Protein AF-A0A966TX36-F1 (afdb_monomer_lite)

pLDDT: mean 92.01, std 6.76, range [58.72, 98.0]

Sequence (45 aa):
MDSITPVIGLIGGSGLYDIDGLEDREWRHVSTPWGEPSDQLLFGR

Radius of gyration: 12.96 Å; chains: 1; bounding box: 26×20×34 Å

Foldseek 3Di:
DDDDDDDDDDDDDPPPPDDPPFAPWDFAFDDDPVGGDPGTDIDGD

Secondary structure (DSSP, 8-state):
-PPPPP-------TT----TT--S-EEE----TT---SSPEEE--

Structure (mmCIF, N/CA/C/O backbone):
data_AF-A0A966TX36-F1
#
_entry.id   AF-A0A966TX36-F1
#
loop_
_atom_site.group_PDB
_atom_site.id
_atom_site.type_symbol
_atom_site.label_atom_id
_atom_site.label_alt_id
_atom_site.label_comp_id
_atom_site.label_asym_id
_atom_site.label_entity_id
_atom_site.label_seq_id
_atom_site.pdbx_PDB_ins_code
_atom_site.Cartn_x
_atom_site.Cartn_y
_atom_site.Cartn_z
_atom_site.occupancy
_atom_site.B_iso_or_equiv
_atom_site.auth_seq_id
_atom_site.auth_comp_id
_atom_site.auth_asym_id
_atom_site.auth_atom_id
_atom_site.pdbx_PDB_model_num
ATOM 1 N N . MET A 1 1 ? 13.454 3.958 22.462 1.00 58.72 1 MET A N 1
ATOM 2 C CA . MET A 1 1 ? 13.740 2.999 21.380 1.00 58.72 1 MET A CA 1
ATOM 3 C C . MET A 1 1 ? 12.452 2.928 20.594 1.00 58.72 1 MET A C 1
ATOM 5 O O . MET A 1 1 ? 11.486 2.394 21.125 1.00 58.72 1 MET A O 1
ATOM 9 N N . ASP A 1 2 ? 12.382 3.610 19.454 1.00 76.94 2 ASP A N 1
ATOM 10 C CA . ASP A 1 2 ? 11.145 3.651 18.674 1.00 76.94 2 ASP A CA 1
ATOM 11 C C . ASP A 1 2 ? 10.835 2.240 18.175 1.00 76.94 2 ASP A C 1
ATOM 13 O O . ASP A 1 2 ? 11.684 1.578 17.574 1.00 76.94 2 ASP A O 1
ATOM 17 N N . SER A 1 3 ? 9.641 1.744 18.494 1.00 81.19 3 SER A N 1
ATOM 18 C CA . SER A 1 3 ? 9.178 0.454 18.002 1.00 81.19 3 SER A CA 1
ATOM 19 C C . SER A 1 3 ? 8.730 0.615 16.556 1.00 81.19 3 SER A C 1
ATOM 21 O O . SER A 1 3 ? 7.834 1.408 16.264 1.00 81.19 3 SER A O 1
ATOM 23 N N . ILE A 1 4 ? 9.323 -0.163 15.656 1.00 87.06 4 ILE A N 1
ATOM 24 C CA . ILE A 1 4 ? 8.852 -0.252 14.277 1.00 87.06 4 ILE A CA 1
ATOM 25 C C . ILE A 1 4 ? 7.529 -1.018 14.293 1.00 87.06 4 ILE A C 1
ATOM 27 O O . ILE A 1 4 ? 7.478 -2.151 14.770 1.00 87.06 4 ILE A O 1
ATOM 31 N N . THR A 1 5 ? 6.468 -0.406 13.772 1.00 89.12 5 THR A N 1
ATOM 32 C CA . THR A 1 5 ? 5.236 -1.145 13.479 1.00 89.12 5 THR A CA 1
ATOM 33 C C . THR A 1 5 ? 5.446 -1.866 12.148 1.00 89.12 5 THR A C 1
ATOM 35 O O . THR A 1 5 ? 5.692 -1.190 11.146 1.00 89.12 5 THR A O 1
ATOM 38 N N . PRO A 1 6 ? 5.435 -3.210 12.109 1.00 92.50 6 PRO A N 1
ATOM 39 C CA . PRO A 1 6 ? 5.624 -3.940 10.864 1.00 92.50 6 PRO A CA 1
ATOM 40 C C . PRO A 1 6 ? 4.451 -3.680 9.916 1.00 92.50 6 PRO A C 1
ATOM 42 O O . PRO A 1 6 ? 3.299 -3.619 10.339 1.00 92.50 6 PRO A O 1
ATOM 45 N N . VAL A 1 7 ? 4.758 -3.551 8.627 1.00 93.81 7 VAL A N 1
ATOM 46 C CA . VAL A 1 7 ? 3.776 -3.364 7.553 1.00 93.81 7 VAL A CA 1
ATOM 47 C C . VAL A 1 7 ? 3.895 -4.539 6.590 1.00 93.81 7 VAL A C 1
ATOM 49 O O . VAL A 1 7 ? 5.006 -4.958 6.260 1.00 93.81 7 VAL A O 1
ATOM 52 N N . ILE A 1 8 ? 2.759 -5.076 6.144 1.00 94.62 8 ILE A N 1
ATOM 53 C CA . ILE A 1 8 ? 2.700 -6.147 5.145 1.00 94.62 8 ILE A CA 1
ATOM 54 C C . ILE A 1 8 ? 2.338 -5.528 3.797 1.00 94.62 8 ILE A C 1
ATOM 56 O O . ILE A 1 8 ? 1.326 -4.844 3.678 1.00 94.62 8 ILE A O 1
ATOM 60 N N . GLY A 1 9 ? 3.164 -5.779 2.781 1.00 94.75 9 GLY A N 1
ATOM 61 C CA . GLY A 1 9 ? 2.864 -5.431 1.394 1.00 94.75 9 GLY A CA 1
ATOM 62 C C . GLY A 1 9 ? 2.287 -6.628 0.644 1.00 94.75 9 GLY A C 1
ATOM 63 O O . GLY A 1 9 ? 2.827 -7.731 0.740 1.00 94.75 9 GLY A O 1
ATOM 64 N N . LEU A 1 10 ? 1.218 -6.408 -0.121 1.00 93.88 10 LEU A N 1
ATOM 65 C CA . LEU A 1 10 ? 0.636 -7.403 -1.020 1.00 93.88 10 LEU A CA 1
ATOM 66 C C . LEU A 1 10 ? 0.839 -6.966 -2.473 1.00 93.88 10 LEU A C 1
ATOM 68 O O . LEU A 1 10 ? 0.658 -5.797 -2.802 1.00 93.88 10 LEU A O 1
ATOM 72 N N . ILE A 1 11 ? 1.185 -7.914 -3.346 1.00 94.19 11 ILE A N 1
ATOM 73 C CA . ILE A 1 11 ? 1.243 -7.706 -4.797 1.00 94.19 11 ILE A CA 1
ATOM 74 C C . ILE A 1 11 ? 0.147 -8.571 -5.417 1.00 94.19 11 ILE A C 1
ATOM 76 O O . ILE A 1 11 ? 0.237 -9.800 -5.405 1.00 94.19 11 ILE A O 1
ATOM 80 N N . GLY A 1 12 ? -0.909 -7.924 -5.908 1.00 91.75 12 GLY A N 1
ATOM 81 C CA . GLY A 1 12 ? -2.057 -8.600 -6.503 1.00 91.75 12 GLY A CA 1
ATOM 82 C C . GLY A 1 12 ? -1.776 -9.089 -7.920 1.00 91.75 12 GLY A C 1
ATOM 83 O O . GLY A 1 12 ? -1.318 -8.333 -8.772 1.00 91.75 12 GLY A O 1
ATOM 84 N N . GLY A 1 13 ? -2.062 -10.367 -8.171 1.00 92.06 13 GLY A N 1
ATOM 85 C CA . GLY A 1 13 ? -2.140 -10.922 -9.521 1.00 92.06 13 GLY A CA 1
ATOM 86 C C . GLY A 1 13 ? -3.519 -10.704 -10.151 1.00 92.06 13 GLY A C 1
ATOM 87 O O . GLY A 1 13 ? -4.383 -10.018 -9.605 1.00 92.06 13 GLY A O 1
ATOM 88 N N . SER A 1 14 ? -3.758 -11.334 -11.299 1.00 91.50 14 SER A N 1
ATOM 89 C CA . SER A 1 14 ? -5.063 -11.287 -11.966 1.00 91.50 14 SER A CA 1
ATOM 90 C C . SER A 1 14 ? -6.185 -11.794 -11.051 1.00 91.50 14 SER A C 1
ATOM 92 O O . SER A 1 14 ? -6.083 -12.883 -10.490 1.00 91.50 14 SER A O 1
ATOM 94 N N . GLY A 1 15 ? -7.264 -11.017 -10.929 1.00 88.88 15 GLY A N 1
ATOM 95 C CA . GLY A 1 15 ? -8.427 -11.366 -10.106 1.00 88.88 15 GLY A CA 1
ATOM 96 C C . GLY A 1 15 ? -8.437 -10.766 -8.697 1.00 88.88 15 GLY A C 1
ATOM 97 O O . GLY A 1 15 ? -9.495 -10.770 -8.074 1.00 88.88 15 GLY A O 1
ATOM 98 N N . LEU A 1 16 ? -7.319 -10.215 -8.204 1.00 86.12 16 LEU A N 1
ATOM 99 C CA . LEU A 1 16 ? -7.267 -9.533 -6.906 1.00 86.12 16 LEU A CA 1
ATOM 100 C C . LEU A 1 16 ? -7.357 -8.017 -7.102 1.00 86.12 16 LEU A C 1
ATOM 102 O O . LEU A 1 16 ? -6.345 -7.334 -7.233 1.00 86.12 16 LEU A O 1
ATOM 106 N N . TYR A 1 17 ? -8.588 -7.515 -7.146 1.00 81.75 17 TYR A N 1
ATOM 107 C CA . TYR A 1 17 ? -8.877 -6.086 -7.329 1.00 81.75 17 TYR A CA 1
ATOM 108 C C . TYR A 1 17 ? -9.338 -5.402 -6.044 1.00 81.75 17 TYR A C 1
ATOM 110 O O . TYR A 1 17 ? -9.311 -4.177 -5.953 1.00 81.75 17 TYR A O 1
ATOM 118 N N . ASP A 1 18 ? -9.760 -6.193 -5.059 1.00 85.38 18 ASP A N 1
ATOM 119 C CA . ASP A 1 18 ? -10.231 -5.699 -3.779 1.00 85.38 18 ASP A CA 1
ATOM 120 C C . ASP A 1 18 ? -9.820 -6.634 -2.631 1.00 85.38 18 ASP A C 1
ATOM 122 O O . ASP A 1 18 ? -9.559 -7.820 -2.847 1.00 85.38 18 ASP A O 1
ATOM 126 N N . ILE A 1 19 ? -9.738 -6.083 -1.422 1.00 89.81 19 ILE A N 1
ATOM 127 C CA . ILE A 1 19 ? -9.458 -6.791 -0.176 1.00 89.81 19 ILE A CA 1
ATOM 128 C C . ILE A 1 19 ? -10.646 -6.559 0.755 1.00 89.81 19 ILE A C 1
ATOM 130 O O . ILE A 1 19 ? -10.787 -5.491 1.356 1.00 89.81 19 ILE A O 1
ATOM 134 N N . ASP A 1 20 ? -11.494 -7.578 0.879 1.00 90.81 20 ASP A N 1
ATOM 135 C CA . ASP A 1 20 ? -12.612 -7.558 1.818 1.00 90.81 20 ASP A CA 1
ATOM 136 C C . ASP A 1 20 ? -12.102 -7.384 3.254 1.00 90.81 20 ASP A C 1
ATOM 138 O O . ASP A 1 20 ? -11.199 -8.091 3.705 1.00 90.81 20 ASP A O 1
ATOM 142 N N . GLY A 1 21 ? -12.705 -6.441 3.978 1.00 91.62 21 GLY A N 1
ATOM 143 C CA . GLY A 1 21 ? -12.348 -6.133 5.364 1.00 91.62 21 GLY A CA 1
ATOM 144 C C . GLY A 1 21 ? -11.179 -5.161 5.533 1.00 91.62 21 GLY A C 1
ATOM 145 O O . GLY A 1 21 ? -10.846 -4.857 6.672 1.00 91.62 21 GLY A O 1
ATOM 146 N N . LEU A 1 22 ? -10.585 -4.653 4.446 1.00 94.81 22 LEU A N 1
ATOM 147 C CA . LEU A 1 22 ? -9.604 -3.571 4.527 1.00 94.81 22 LEU A CA 1
ATOM 148 C C . LEU A 1 22 ? -10.309 -2.238 4.822 1.00 94.81 22 LEU A C 1
ATOM 150 O O . LEU A 1 22 ? -11.121 -1.764 4.020 1.00 94.81 22 LEU A O 1
ATOM 154 N N . GLU A 1 23 ? -9.976 -1.623 5.951 1.00 95.69 23 GLU A N 1
ATOM 155 C CA . GLU A 1 23 ? -10.535 -0.347 6.401 1.00 95.69 23 GLU A CA 1
ATOM 156 C C . GLU A 1 23 ? -9.597 0.823 6.045 1.00 95.69 23 GLU A C 1
ATOM 158 O O . GLU A 1 23 ? -8.445 0.626 5.654 1.00 95.69 23 GLU A O 1
ATOM 163 N N . ASP A 1 24 ? -10.094 2.062 6.149 1.00 95.38 24 ASP A N 1
ATOM 164 C CA . ASP A 1 24 ? -9.318 3.302 5.943 1.00 95.38 24 ASP A CA 1
ATOM 165 C C . ASP A 1 24 ? -8.530 3.353 4.621 1.00 95.38 24 ASP A C 1
ATOM 167 O O . ASP A 1 24 ? -7.367 3.757 4.550 1.00 95.38 24 ASP A O 1
ATOM 171 N N . ARG A 1 25 ? -9.198 2.921 3.552 1.00 94.75 25 ARG A N 1
ATOM 172 C CA . ARG A 1 25 ? -8.620 2.745 2.222 1.00 94.75 25 ARG A CA 1
ATOM 173 C C . ARG A 1 25 ? -8.227 4.068 1.575 1.00 94.75 25 ARG A C 1
ATOM 175 O O . ARG A 1 25 ? -9.078 4.917 1.316 1.00 94.75 25 ARG A O 1
ATOM 182 N N . GLU A 1 26 ? -6.955 4.194 1.216 1.00 95.81 26 GLU A N 1
ATOM 183 C CA . GLU A 1 26 ? -6.421 5.364 0.524 1.00 95.81 26 GLU A CA 1
ATOM 184 C C . GLU A 1 26 ? -5.522 4.948 -0.640 1.00 95.81 26 GLU A C 1
ATOM 186 O O . GLU A 1 26 ? -4.508 4.270 -0.458 1.00 95.81 26 GLU A O 1
ATOM 191 N N . TRP A 1 27 ? -5.881 5.394 -1.843 1.00 95.75 27 TRP A N 1
ATOM 192 C CA . TRP A 1 27 ? -5.017 5.276 -3.010 1.00 95.75 27 TRP A CA 1
ATOM 193 C C . TRP A 1 27 ? -3.998 6.407 -3.016 1.00 95.75 27 TRP A C 1
ATOM 195 O O . TRP A 1 27 ? -4.355 7.586 -2.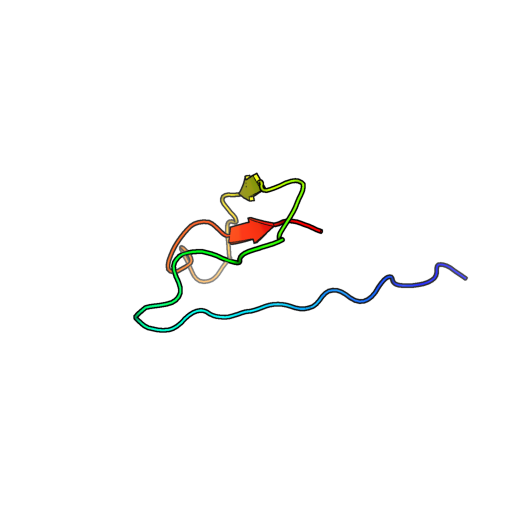998 1.00 95.75 27 TRP A O 1
ATOM 205 N N . ARG A 1 28 ? -2.717 6.045 -3.068 1.00 96.88 28 ARG A N 1
ATOM 206 C CA . ARG A 1 28 ? -1.605 6.993 -3.100 1.00 96.88 28 ARG A CA 1
ATOM 207 C C . ARG A 1 28 ? -0.763 6.777 -4.341 1.00 96.88 28 ARG A C 1
ATOM 209 O O . ARG A 1 28 ? -0.306 5.671 -4.627 1.00 96.88 28 ARG A O 1
ATOM 216 N N . HIS A 1 29 ? -0.510 7.867 -5.050 1.00 97.12 29 HIS A N 1
ATOM 217 C CA . HIS A 1 29 ? 0.518 7.889 -6.075 1.00 97.12 29 HIS A CA 1
ATOM 218 C C . HIS A 1 29 ? 1.899 7.942 -5.409 1.00 97.12 29 HIS A C 1
ATOM 220 O O . HIS A 1 29 ? 2.123 8.756 -4.511 1.00 97.12 29 HIS A O 1
ATOM 226 N N . VAL A 1 30 ? 2.816 7.075 -5.839 1.00 96.06 30 VAL A N 1
ATOM 227 C CA . VAL A 1 30 ? 4.168 6.976 -5.279 1.00 96.06 30 VAL A CA 1
ATOM 228 C C . VAL A 1 30 ? 5.176 7.059 -6.411 1.00 96.06 30 VAL A C 1
ATOM 230 O O . VAL A 1 30 ? 5.231 6.177 -7.264 1.00 96.06 30 VAL A O 1
ATOM 233 N N . SER A 1 31 ? 5.997 8.106 -6.388 1.00 96.00 31 SER A N 1
ATOM 234 C CA . SER A 1 31 ? 7.097 8.256 -7.332 1.00 96.00 31 SER A CA 1
ATOM 235 C C . SER A 1 31 ? 8.268 7.360 -6.941 1.00 96.00 31 SER A C 1
ATOM 237 O O . SER A 1 31 ? 8.585 7.179 -5.762 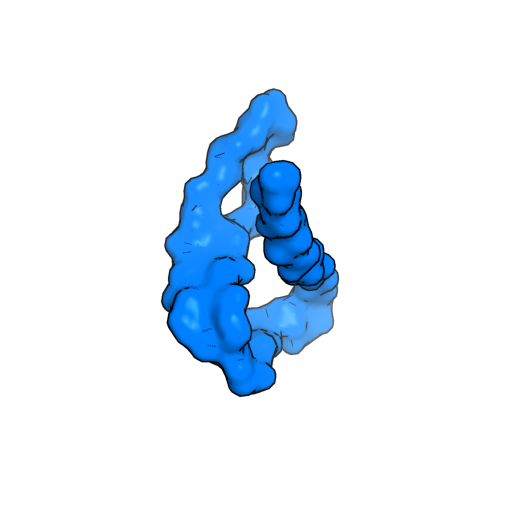1.00 96.00 31 SER A O 1
ATOM 239 N N . THR A 1 32 ? 8.942 6.803 -7.946 1.00 96.75 32 THR A N 1
ATOM 240 C CA . THR A 1 32 ? 10.147 5.997 -7.739 1.00 96.75 32 THR A CA 1
ATOM 241 C C . THR A 1 32 ? 11.258 6.440 -8.693 1.00 96.75 32 THR A C 1
ATOM 243 O O . THR A 1 32 ? 10.973 6.930 -9.788 1.00 96.75 32 THR A O 1
ATOM 246 N N . PRO A 1 33 ? 12.542 6.248 -8.336 1.00 98.00 33 PRO A N 1
ATOM 247 C CA . PRO A 1 33 ? 13.651 6.529 -9.247 1.00 98.00 33 PRO A CA 1
ATOM 248 C C . PRO A 1 33 ? 13.724 5.552 -10.436 1.00 98.00 33 PRO A C 1
ATOM 250 O O . PRO A 1 33 ? 14.542 5.753 -11.331 1.00 98.00 33 PRO A O 1
ATOM 253 N N . TRP A 1 34 ? 12.885 4.510 -10.462 1.00 97.56 34 TRP A N 1
ATOM 254 C CA . TRP A 1 34 ? 12.824 3.502 -11.525 1.00 97.56 34 TRP A CA 1
ATOM 255 C C . TRP A 1 34 ? 11.621 3.684 -12.462 1.00 97.56 34 TRP A C 1
ATOM 257 O O . TRP A 1 34 ? 11.369 2.826 -13.305 1.00 97.56 34 TRP A O 1
ATOM 267 N N . GLY A 1 35 ? 10.9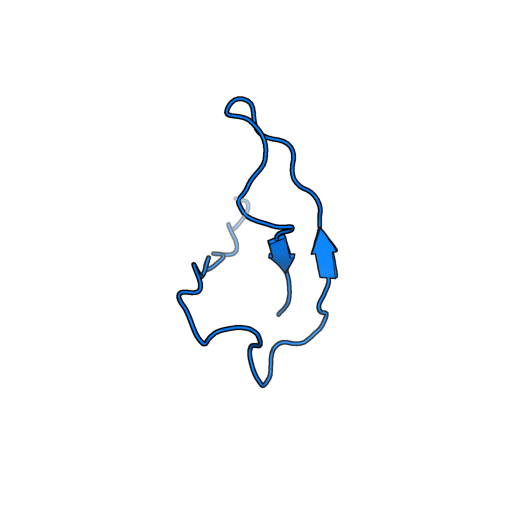08 4.808 -12.340 1.00 95.75 35 GLY A N 1
ATOM 268 C CA . GLY A 1 35 ? 9.700 5.109 -13.104 1.00 95.75 35 GLY A CA 1
ATOM 269 C C . GLY A 1 35 ? 8.418 4.851 -12.313 1.00 95.75 35 GLY A C 1
ATOM 270 O O . GLY A 1 35 ? 8.430 4.756 -11.083 1.00 95.75 35 GLY A O 1
ATOM 271 N N . GLU A 1 36 ? 7.308 4.769 -13.038 1.00 96.38 36 GLU A N 1
ATOM 272 C CA . GLU A 1 36 ? 5.980 4.593 -12.454 1.00 96.38 36 GLU A CA 1
ATOM 273 C C . GLU A 1 36 ? 5.733 3.136 -12.027 1.00 96.38 36 GLU A C 1
ATOM 275 O O . GLU A 1 36 ? 6.093 2.213 -12.767 1.00 96.38 36 GLU A O 1
ATOM 280 N N . PRO A 1 37 ? 5.107 2.897 -10.859 1.00 96.25 37 PRO A N 1
ATOM 281 C CA . PRO A 1 37 ? 4.584 1.579 -10.514 1.00 96.25 37 PRO A CA 1
ATOM 282 C C . PRO A 1 37 ? 3.483 1.123 -11.489 1.00 96.25 37 PRO A C 1
ATOM 284 O O . PRO A 1 37 ? 2.973 1.904 -12.290 1.00 96.25 37 PRO A O 1
ATOM 287 N N . SER A 1 38 ? 3.073 -0.151 -11.402 1.00 93.38 38 SER A N 1
ATOM 288 C CA . SER A 1 38 ? 1.984 -0.684 -12.241 1.00 93.38 38 SER A CA 1
ATOM 289 C C . SER A 1 38 ? 0.648 0.038 -12.036 1.00 93.38 38 SER A C 1
ATOM 291 O O . SER A 1 38 ? -0.138 0.103 -12.977 1.00 93.38 38 SE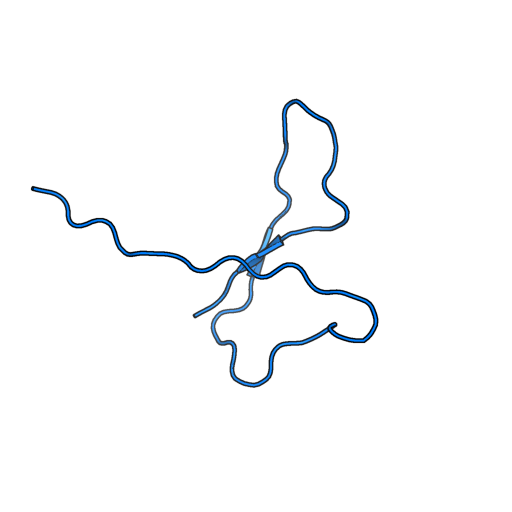R A O 1
ATOM 293 N N . ASP A 1 39 ? 0.404 0.560 -10.831 1.00 93.31 39 ASP A N 1
ATOM 294 C CA . ASP A 1 39 ? -0.736 1.413 -10.479 1.00 93.31 39 ASP A CA 1
ATOM 295 C C . ASP A 1 39 ? -0.414 2.215 -9.198 1.00 93.31 39 ASP A C 1
ATOM 297 O O . ASP A 1 39 ? 0.652 2.052 -8.596 1.00 93.31 39 ASP A O 1
ATOM 301 N N . GLN A 1 40 ? -1.336 3.061 -8.745 1.00 95.31 40 GLN A N 1
ATOM 302 C CA . GLN A 1 40 ? -1.314 3.633 -7.401 1.00 95.31 40 GLN A CA 1
ATOM 303 C C . GLN A 1 40 ? -1.255 2.527 -6.335 1.00 95.31 40 GLN A C 1
ATOM 305 O O . GLN A 1 40 ? -1.700 1.402 -6.542 1.00 95.31 40 GLN A O 1
ATOM 310 N N . LEU A 1 41 ? -0.709 2.843 -5.162 1.00 95.56 41 LEU A N 1
ATOM 311 C CA . LEU A 1 41 ? -0.676 1.908 -4.040 1.00 95.56 41 LEU A CA 1
ATOM 312 C C . LEU A 1 41 ? -1.902 2.134 -3.159 1.00 95.56 41 LEU A C 1
ATOM 314 O O . LEU A 1 41 ? -2.176 3.266 -2.758 1.00 95.56 41 LEU A O 1
ATOM 318 N N . LEU A 1 42 ? -2.606 1.053 -2.829 1.00 95.12 42 LEU A N 1
ATOM 319 C CA . LEU A 1 42 ? -3.698 1.069 -1.864 1.00 95.12 42 LEU A CA 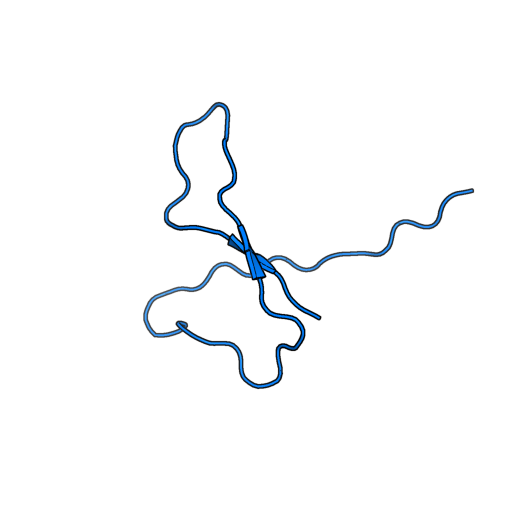1
ATOM 320 C C . LEU A 1 42 ? -3.156 0.808 -0.456 1.00 95.12 42 LEU A C 1
ATOM 322 O O . LEU A 1 42 ? -2.583 -0.248 -0.191 1.00 95.12 42 LEU A O 1
ATOM 326 N N . PHE A 1 43 ? -3.368 1.759 0.447 1.00 95.25 43 PHE A N 1
ATOM 327 C CA . PHE A 1 43 ? -3.085 1.625 1.874 1.00 95.25 43 PHE A CA 1
ATOM 328 C C . PHE A 1 43 ? -4.390 1.430 2.644 1.00 95.25 43 PHE A C 1
ATOM 330 O O . PHE A 1 43 ? -5.429 1.931 2.223 1.00 95.25 43 PHE A O 1
ATOM 337 N N . GLY A 1 44 ? -4.328 0.723 3.767 1.00 94.25 44 GLY A N 1
ATOM 338 C CA . GLY A 1 44 ? -5.452 0.515 4.676 1.00 94.25 44 GLY A CA 1
ATOM 339 C C . GLY A 1 44 ? -5.003 -0.218 5.937 1.00 94.25 44 GL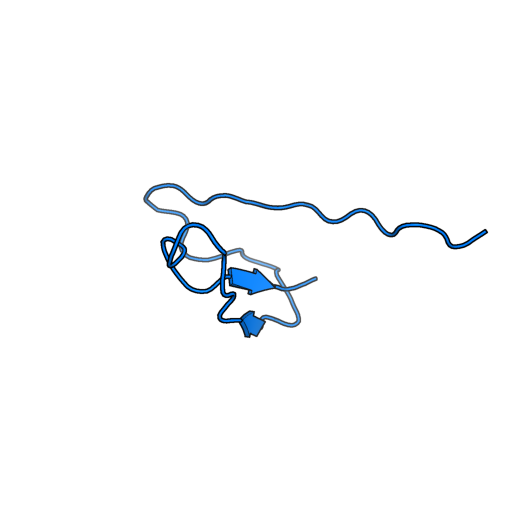Y A C 1
ATOM 340 O O . GLY A 1 44 ? -3.816 -0.542 6.075 1.00 94.25 44 GLY A O 1
ATOM 341 N N . ARG A 1 45 ? -5.944 -0.456 6.846 1.00 93.00 45 ARG A N 1
ATOM 342 C CA . ARG A 1 45 ? -5.737 -1.166 8.114 1.00 93.00 45 ARG A CA 1
ATOM 343 C C . ARG A 1 45 ? -6.645 -2.387 8.214 1.00 93.00 45 ARG A C 1
ATOM 345 O O . ARG A 1 45 ? -7.766 -2.327 7.665 1.00 93.00 45 ARG A O 1
#